Protein AF-A0A0S2DN64-F1 (afdb_monomer)

Organism: Lysobacter enzymogenes (NCBI:txid69)

Radius of gyration: 15.01 Å; Cα contacts (8 Å, |Δi|>4): 240; chains: 1; bounding box: 39×31×37 Å

Foldseek 3Di:
DDKFKDKWFWAADPVRAIDTDDQVCQPRGDDVLVVCQQANPPPLFQFDHLDHQPAFDPRDDPVVVVVQVVLVPQWPSKHKDFLVSVLPDDQQDFTDGDPVDTRPPDPDGGNCRSDDVCNNVSSVSCVVSVTGMMIMTMGD

Secondary structure (DSSP, 8-state):
-PPPEEEEEEEE-TTS-EEEE--TTTT-S--HHHHHHHH-TT-TT-BPPSS----S-TT--HHHHHHHHHTTT-EEEEEEEEHHHHHTS-TTSBPPB-TT-S-TT---SBHHHHS-TTHHHHHHHHHHTT--EEEEEEE-

Mean predicted aligned error: 3.85 Å

pLDDT: mean 92.08, std 7.2, range [51.19, 97.94]

Solvent-accessible surface area (backbone atoms only — not comparable to full-atom values): 7886 Å² total; per-residue (Å²): 137,80,65,44,48,52,60,43,37,25,25,64,49,100,86,68,48,42,38,80,49,90,61,94,64,58,86,34,64,78,47,58,53,54,36,13,39,59,47,43,44,80,39,69,38,31,48,55,33,83,37,74,56,69,37,69,61,96,69,55,26,70,69,60,51,52,55,54,59,72,45,77,71,40,56,38,68,31,18,63,47,45,44,63,63,61,71,68,51,69,38,82,40,68,65,52,50,41,92,91,40,74,19,94,80,51,85,57,63,23,43,51,69,50,35,64,87,54,56,70,54,45,53,52,50,40,46,74,75,53,35,49,27,40,41,35,30,29,46,110

Sequence (140 aa):
MGCDIDLYAERRDNEGLYRPLSTSGLLSHRNYWRFSFLAGIRNSFNVVPISEPRGLPVDVSREIAAECERQEGDAVAQSWLSLEELLAFDYDAPLRFREGGRGDNCAEATYREFLDADFVSELRELQALGAERIVFWFDG

Nearest PDB 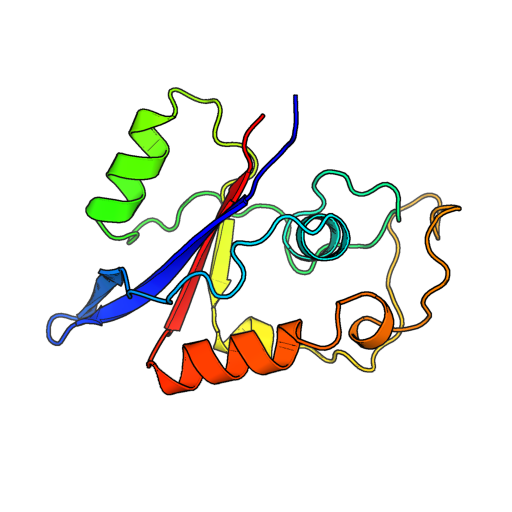structures (foldseek):
  1od2-assembly1_B  TM=6.591E-01  e=8.474E+00  Saccharomyces cerevisiae

Structure (mmCIF, N/CA/C/O backbone):
data_AF-A0A0S2DN64-F1
#
_entry.id   AF-A0A0S2DN64-F1
#
loop_
_atom_site.group_PDB
_atom_site.id
_atom_site.type_symbol
_atom_site.label_atom_id
_atom_site.label_alt_id
_atom_site.label_comp_id
_atom_site.label_asym_id
_atom_site.label_entity_id
_atom_site.label_seq_id
_atom_site.pdbx_PDB_ins_code
_atom_site.Cartn_x
_atom_site.Cartn_y
_atom_site.Cartn_z
_atom_site.occupancy
_atom_site.B_iso_or_equiv
_atom_site.auth_seq_id
_atom_site.auth_comp_id
_atom_site.auth_asym_id
_atom_site.auth_atom_id
_atom_site.pdbx_PDB_model_num
ATOM 1 N N . MET A 1 1 ? 19.972 9.212 4.918 1.00 51.19 1 MET A N 1
ATOM 2 C CA . MET A 1 1 ? 18.632 9.235 5.533 1.00 51.19 1 MET A CA 1
ATOM 3 C C . MET A 1 1 ? 17.804 8.235 4.758 1.00 51.19 1 MET A C 1
ATOM 5 O O . MET A 1 1 ? 17.867 8.251 3.533 1.00 51.19 1 MET A O 1
ATOM 9 N N . GLY A 1 2 ? 17.248 7.242 5.442 1.00 57.47 2 GLY A N 1
ATOM 10 C CA . GLY A 1 2 ? 16.492 6.172 4.804 1.00 57.47 2 GLY A CA 1
ATOM 11 C C . GLY A 1 2 ? 15.013 6.510 4.862 1.00 57.47 2 GLY A C 1
ATOM 12 O O . GLY A 1 2 ? 14.561 6.889 5.927 1.00 57.47 2 GLY A O 1
ATOM 13 N N . CYS A 1 3 ? 14.316 6.399 3.737 1.00 68.38 3 CYS A N 1
ATOM 14 C CA . CYS A 1 3 ? 12.869 6.575 3.662 1.00 68.38 3 CYS A CA 1
ATOM 15 C C . CYS A 1 3 ? 12.217 5.277 4.154 1.00 68.38 3 CYS A C 1
ATOM 17 O O . CYS A 1 3 ? 12.459 4.222 3.554 1.00 68.38 3 CYS A O 1
ATOM 19 N N . ASP A 1 4 ? 11.482 5.348 5.260 1.00 83.94 4 ASP A N 1
ATOM 20 C CA . ASP A 1 4 ? 10.641 4.266 5.772 1.00 83.94 4 ASP A CA 1
ATOM 21 C C 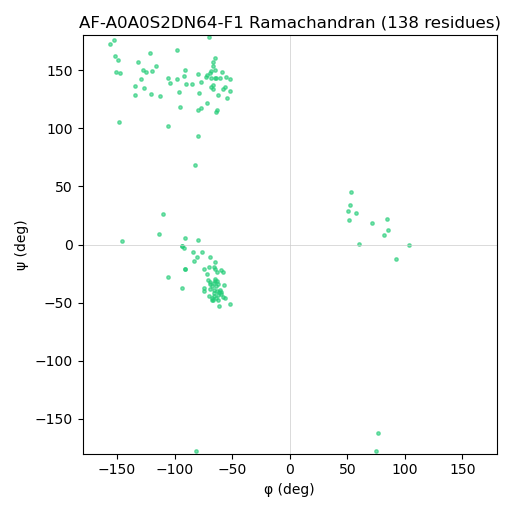. ASP A 1 4 ? 9.180 4.478 5.359 1.00 83.94 4 ASP A C 1
ATOM 23 O O . ASP A 1 4 ? 8.822 5.516 4.798 1.00 83.94 4 ASP A O 1
ATOM 27 N N . ILE A 1 5 ? 8.366 3.437 5.544 1.00 90.12 5 ILE A N 1
ATOM 28 C CA . ILE A 1 5 ? 6.921 3.485 5.334 1.00 90.12 5 ILE A CA 1
ATOM 29 C C . ILE A 1 5 ? 6.237 3.316 6.684 1.00 90.12 5 ILE A C 1
ATOM 31 O O . ILE A 1 5 ? 6.479 2.342 7.398 1.00 90.12 5 ILE A O 1
ATOM 35 N N . ASP A 1 6 ? 5.338 4.235 6.989 1.00 91.56 6 ASP A N 1
ATOM 36 C CA . ASP A 1 6 ? 4.364 4.074 8.051 1.00 91.56 6 ASP A CA 1
ATOM 37 C C . ASP A 1 6 ? 3.080 3.547 7.428 1.00 91.56 6 ASP A C 1
ATOM 39 O O . ASP A 1 6 ? 2.497 4.186 6.553 1.00 91.56 6 ASP A O 1
ATOM 43 N N . LEU A 1 7 ? 2.649 2.358 7.847 1.00 93.44 7 LEU A N 1
ATOM 44 C CA . LEU A 1 7 ? 1.467 1.696 7.310 1.00 93.44 7 LEU A CA 1
ATOM 45 C C . LEU A 1 7 ? 0.616 1.137 8.439 1.00 93.44 7 LEU A C 1
ATOM 47 O O . LEU A 1 7 ? 1.074 0.363 9.278 1.00 93.44 7 LEU A O 1
ATOM 51 N N . TYR A 1 8 ? -0.662 1.483 8.392 1.00 95.06 8 TYR A N 1
ATOM 52 C CA . TYR A 1 8 ? -1.660 1.090 9.368 1.00 95.06 8 TYR A CA 1
ATOM 53 C C . TYR A 1 8 ? -2.833 0.433 8.656 1.00 95.06 8 TYR A C 1
ATOM 55 O O . TYR A 1 8 ? -3.330 0.953 7.660 1.00 95.06 8 TYR A O 1
ATOM 63 N N . ALA A 1 9 ? -3.310 -0.694 9.173 1.00 96.69 9 ALA A N 1
ATOM 64 C CA . ALA A 1 9 ? -4.574 -1.261 8.723 1.00 96.69 9 ALA A CA 1
ATOM 65 C C . ALA A 1 9 ? -5.719 -0.740 9.588 1.00 96.69 9 ALA A C 1
ATOM 67 O O . ALA A 1 9 ? -5.566 -0.576 10.799 1.00 96.69 9 ALA A O 1
ATOM 68 N N . GLU A 1 10 ? -6.884 -0.538 8.985 1.00 97.00 10 GLU A N 1
ATOM 69 C CA . GLU A 1 10 ? -8.092 -0.147 9.704 1.00 97.00 10 GLU A CA 1
ATOM 70 C C . GLU A 1 10 ? -9.258 -1.079 9.386 1.00 97.00 10 GLU A C 1
ATOM 72 O O . GLU A 1 10 ? -9.376 -1.615 8.280 1.00 97.00 10 GLU A O 1
ATOM 77 N N . ARG A 1 11 ? -10.152 -1.222 10.364 1.00 96.62 11 ARG A N 1
ATOM 78 C CA . ARG A 1 11 ? -11.481 -1.822 10.199 1.00 96.62 11 ARG A CA 1
ATOM 79 C C . ARG A 1 11 ? -12.534 -0.935 10.829 1.00 96.62 11 ARG A C 1
ATOM 81 O O . ARG A 1 11 ? -12.220 -0.188 11.756 1.00 96.62 11 ARG A O 1
ATOM 88 N N . ARG A 1 12 ? -13.779 -1.060 10.393 1.00 95.69 12 ARG A N 1
ATOM 89 C CA . ARG A 1 12 ? -14.903 -0.413 11.061 1.00 95.69 12 ARG A CA 1
ATOM 90 C C . ARG A 1 12 ? -15.289 -1.173 12.325 1.00 95.69 12 ARG A C 1
ATOM 92 O O . ARG A 1 12 ? -15.273 -2.404 12.369 1.00 95.69 12 ARG A O 1
ATOM 99 N N . ASP A 1 13 ? -15.601 -0.427 13.376 1.00 93.75 13 ASP A N 1
ATOM 100 C CA . ASP A 1 13 ? -16.241 -0.956 14.575 1.00 93.75 13 ASP A CA 1
ATOM 101 C C . ASP A 1 13 ? -17.762 -1.101 14.378 1.00 93.75 13 ASP A C 1
ATOM 103 O O . ASP A 1 13 ? -18.311 -0.839 13.305 1.00 93.75 13 ASP A O 1
ATOM 107 N N . ASN A 1 14 ? -18.464 -1.537 15.427 1.00 93.00 14 ASN A N 1
ATOM 108 C CA . ASN A 1 14 ? -19.917 -1.731 15.386 1.00 93.00 14 ASN A CA 1
ATOM 109 C C . ASN A 1 14 ? -20.703 -0.419 15.179 1.00 93.00 14 ASN A C 1
ATOM 111 O O . ASN A 1 14 ? -21.892 -0.472 14.875 1.00 93.00 14 ASN A O 1
ATOM 115 N N . GLU A 1 15 ? -20.062 0.739 15.357 1.00 93.25 15 GLU A N 1
ATOM 116 C CA . GLU A 1 15 ? -20.637 2.067 15.117 1.00 93.25 15 GLU A CA 1
ATOM 117 C C . GLU A 1 15 ? -20.316 2.579 13.700 1.00 93.25 15 GLU A C 1
ATOM 119 O O . GLU A 1 15 ? -20.763 3.656 13.308 1.00 93.25 15 GLU A O 1
ATOM 124 N N . GLY A 1 16 ? -19.574 1.796 12.909 1.00 93.31 16 GLY A N 1
ATOM 125 C CA . GLY A 1 16 ? -19.165 2.138 11.550 1.00 93.31 16 GLY A CA 1
ATOM 126 C C . GLY A 1 16 ? -17.938 3.049 11.482 1.00 93.31 16 GLY A C 1
ATOM 127 O O . GLY A 1 16 ? -17.608 3.516 10.392 1.00 93.31 16 GLY A O 1
ATOM 128 N N . LEU A 1 17 ? -17.262 3.305 12.606 1.00 94.62 17 LEU A N 1
ATOM 129 C CA . LEU A 1 17 ? -16.077 4.158 12.665 1.00 94.62 17 LEU A CA 1
ATOM 130 C C . LEU A 1 17 ? -14.810 3.336 12.448 1.00 94.62 17 LEU A C 1
ATOM 132 O O . LEU A 1 17 ? -14.670 2.246 13.002 1.00 94.62 17 LEU A O 1
ATOM 136 N N . TYR A 1 18 ? -13.864 3.867 11.674 1.00 97.00 18 TYR A N 1
ATOM 137 C CA . TYR A 1 18 ? -12.576 3.208 11.489 1.00 97.00 18 TYR A CA 1
ATOM 138 C C . TYR A 1 18 ? -11.752 3.223 12.775 1.00 97.00 18 TYR A C 1
ATOM 140 O O . TYR A 1 18 ? -11.644 4.237 13.468 1.00 97.00 18 TYR A O 1
ATOM 148 N N . ARG A 1 19 ? -11.162 2.066 13.074 1.00 96.50 19 ARG A N 1
ATOM 149 C CA . ARG A 1 19 ? -10.244 1.829 14.184 1.00 96.50 19 ARG A CA 1
ATOM 150 C C . ARG A 1 19 ? -8.978 1.154 13.671 1.00 96.50 19 ARG A C 1
ATOM 152 O O . ARG A 1 19 ? -9.084 0.271 12.810 1.00 96.50 19 ARG A O 1
ATOM 159 N N . PRO A 1 20 ? -7.806 1.509 14.219 1.00 95.19 20 PRO A N 1
ATOM 160 C CA . PRO A 1 20 ? -6.562 0.854 13.857 1.00 95.19 20 PRO A CA 1
ATOM 161 C C . PRO A 1 20 ? -6.594 -0.622 14.264 1.00 95.19 20 PRO A C 1
ATOM 163 O O . PRO A 1 20 ? -7.123 -1.003 15.314 1.00 95.19 20 PRO A O 1
ATOM 166 N N . LEU A 1 21 ? -5.995 -1.455 13.425 1.00 93.88 21 LEU A N 1
ATOM 167 C CA . LEU A 1 21 ? -5.737 -2.861 13.682 1.00 93.88 21 LEU A CA 1
ATOM 168 C C . LEU A 1 21 ? -4.265 -3.069 14.009 1.00 93.88 21 LEU A C 1
ATOM 170 O O . LEU A 1 21 ? -3.384 -2.521 13.354 1.00 93.88 21 LEU A O 1
ATOM 174 N N . SER A 1 22 ? -3.994 -3.917 15.000 1.00 88.44 22 SER A N 1
ATOM 175 C CA . SER A 1 22 ? -2.636 -4.400 15.235 1.00 88.44 22 SER A CA 1
ATOM 176 C C . SER A 1 22 ? -2.311 -5.481 14.207 1.00 88.44 22 SER A C 1
ATOM 178 O O . SER A 1 22 ? -2.981 -6.511 14.162 1.00 88.44 22 SER A O 1
ATOM 180 N N . THR A 1 23 ? -1.306 -5.230 13.372 1.00 82.44 23 THR A N 1
ATOM 181 C CA . THR A 1 23 ? -0.949 -6.082 12.227 1.00 82.44 23 THR A CA 1
ATOM 182 C C . THR A 1 23 ? 0.413 -6.752 12.374 1.00 82.44 23 THR A C 1
ATOM 184 O O . THR A 1 23 ? 0.907 -7.324 11.414 1.00 82.44 23 THR A O 1
ATOM 187 N N . SER A 1 24 ? 1.056 -6.673 13.544 1.00 78.88 24 SER A N 1
ATOM 188 C CA . SER A 1 24 ? 2.374 -7.285 13.793 1.00 78.88 24 SER A CA 1
ATOM 189 C C . SER A 1 24 ? 3.459 -6.956 12.744 1.00 78.88 24 SER A C 1
ATOM 191 O O . SER A 1 24 ? 4.368 -7.754 12.541 1.00 78.88 24 SER A O 1
ATOM 193 N N . GLY A 1 25 ? 3.393 -5.787 12.095 1.00 77.94 25 GLY A N 1
ATOM 194 C CA . GLY A 1 25 ? 4.388 -5.348 11.105 1.00 77.94 25 GLY A CA 1
ATOM 195 C C . GLY A 1 25 ? 4.155 -5.840 9.670 1.00 77.94 25 GLY A C 1
ATOM 196 O O . GLY A 1 25 ? 5.042 -5.702 8.827 1.00 77.94 25 GLY A O 1
ATOM 197 N N . LEU A 1 26 ? 2.978 -6.400 9.366 1.00 85.50 26 LEU A N 1
ATOM 198 C CA . LEU A 1 26 ? 2.587 -6.688 7.982 1.00 85.50 26 LEU A CA 1
ATOM 199 C C . LEU A 1 26 ? 2.654 -5.411 7.139 1.00 85.50 26 LEU A C 1
ATOM 201 O O . LEU A 1 26 ? 2.193 -4.349 7.559 1.00 85.50 26 LEU A O 1
ATOM 205 N N . LEU A 1 27 ? 3.221 -5.532 5.944 1.00 82.50 27 LEU A N 1
ATOM 206 C CA . LEU A 1 27 ? 3.451 -4.475 4.965 1.00 82.50 27 LEU A CA 1
ATOM 207 C C . LEU A 1 27 ? 4.348 -3.306 5.408 1.00 82.50 27 LEU A C 1
ATOM 209 O O . LEU A 1 27 ? 4.600 -2.421 4.593 1.00 82.50 27 LEU A O 1
ATOM 213 N N . SER A 1 28 ? 4.874 -3.300 6.637 1.00 79.38 28 SER A N 1
ATOM 214 C CA . SER A 1 28 ? 5.574 -2.135 7.199 1.00 79.38 28 SER A CA 1
ATOM 215 C C . SER A 1 28 ? 7.093 -2.155 7.005 1.00 79.38 28 SER A C 1
ATOM 217 O O . SER A 1 28 ? 7.788 -1.248 7.457 1.00 79.38 28 SER A O 1
ATOM 219 N N . HIS A 1 29 ? 7.653 -3.197 6.388 1.00 82.62 29 HIS A N 1
ATOM 220 C CA . HIS A 1 29 ? 9.091 -3.250 6.148 1.00 82.62 29 HIS A CA 1
ATOM 221 C C . HIS A 1 29 ? 9.478 -2.409 4.928 1.00 82.62 29 HIS A C 1
ATOM 223 O O . HIS A 1 29 ? 8.752 -2.315 3.935 1.00 82.62 29 HIS A O 1
ATOM 229 N N . ARG A 1 30 ? 10.673 -1.819 4.984 1.00 86.75 30 ARG A N 1
ATOM 230 C CA . ARG A 1 30 ? 11.192 -0.999 3.892 1.00 86.75 30 ARG A CA 1
ATOM 231 C C . ARG A 1 30 ? 11.384 -1.829 2.624 1.00 86.75 30 ARG A C 1
ATOM 233 O O . ARG A 1 30 ? 12.253 -2.698 2.574 1.00 86.75 30 ARG A O 1
ATOM 240 N N . ASN A 1 31 ? 10.631 -1.492 1.581 1.00 89.88 31 ASN A N 1
ATOM 241 C CA . ASN A 1 31 ? 10.745 -2.112 0.268 1.00 89.88 31 ASN A CA 1
ATOM 242 C C . ASN A 1 31 ? 10.395 -1.104 -0.841 1.00 89.88 31 ASN A C 1
ATOM 244 O O . ASN A 1 31 ? 9.229 -0.800 -1.087 1.00 89.88 31 ASN A O 1
ATOM 248 N N . TYR A 1 32 ? 11.410 -0.609 -1.554 1.00 90.62 32 TYR A N 1
ATOM 249 C CA . TYR A 1 32 ? 11.223 0.415 -2.586 1.00 90.62 32 TYR A CA 1
ATOM 250 C C . TYR A 1 32 ? 10.384 -0.052 -3.784 1.00 90.62 32 TYR A C 1
ATOM 252 O O . TYR A 1 32 ? 9.813 0.790 -4.479 1.00 90.62 32 TYR A O 1
ATOM 260 N N . TRP A 1 33 ? 10.259 -1.362 -4.017 1.00 93.00 33 TRP A N 1
ATOM 261 C CA . TRP A 1 33 ? 9.349 -1.900 -5.031 1.00 93.00 33 TRP A CA 1
ATOM 262 C C . TRP A 1 33 ? 7.899 -1.648 -4.619 1.00 93.00 33 TRP A C 1
ATOM 264 O O . TRP A 1 33 ? 7.130 -1.050 -5.376 1.00 93.00 33 TRP A O 1
ATOM 274 N N . ARG A 1 34 ? 7.558 -1.969 -3.362 1.00 93.69 34 ARG A N 1
ATOM 275 C CA . ARG A 1 34 ? 6.242 -1.660 -2.779 1.00 93.69 34 ARG A CA 1
ATOM 276 C C . ARG A 1 34 ? 5.973 -0.155 -2.783 1.00 93.69 34 ARG A C 1
ATOM 278 O O . ARG A 1 34 ? 4.876 0.256 -3.132 1.00 93.69 34 ARG A O 1
ATOM 285 N N . PHE A 1 35 ? 6.965 0.681 -2.478 1.00 93.50 35 PHE A N 1
ATOM 286 C CA . PHE A 1 35 ? 6.784 2.142 -2.423 1.00 93.50 35 PHE A CA 1
ATOM 287 C C . PHE A 1 35 ? 6.459 2.715 -3.810 1.00 93.50 35 PHE A C 1
ATOM 289 O O . PHE A 1 35 ? 5.553 3.539 -3.972 1.00 93.50 35 PHE A O 1
ATOM 296 N N . SER A 1 36 ? 7.169 2.212 -4.824 1.00 94.50 36 SER A N 1
ATOM 297 C CA . SER A 1 36 ? 6.961 2.566 -6.227 1.00 94.50 36 SER A CA 1
ATOM 298 C C . SER A 1 36 ? 5.569 2.164 -6.700 1.00 94.50 36 SER A C 1
ATOM 300 O O . SER A 1 36 ? 4.893 2.951 -7.358 1.00 94.50 36 SER A O 1
ATOM 302 N N . PHE A 1 37 ? 5.123 0.964 -6.328 1.00 96.44 37 PHE A N 1
ATOM 303 C CA . PHE A 1 37 ? 3.797 0.462 -6.666 1.00 96.44 37 PHE A CA 1
ATOM 304 C C . PHE A 1 37 ? 2.671 1.197 -5.926 1.00 96.44 37 PHE A C 1
ATOM 306 O O . PHE A 1 37 ? 1.672 1.546 -6.545 1.00 96.44 37 PHE A O 1
ATOM 313 N N . LEU A 1 38 ? 2.815 1.456 -4.626 1.00 95.69 38 LEU A N 1
ATOM 314 C CA . LEU A 1 38 ? 1.743 2.009 -3.792 1.00 95.69 38 LEU A CA 1
ATOM 315 C C . LEU A 1 38 ? 1.485 3.499 -4.045 1.00 95.69 38 LEU A C 1
ATOM 317 O O . LEU A 1 38 ? 0.330 3.917 -4.052 1.00 95.69 38 LEU A O 1
ATOM 321 N N . ALA A 1 39 ? 2.542 4.295 -4.236 1.00 94.44 39 ALA A N 1
ATOM 322 C CA . ALA A 1 39 ? 2.434 5.756 -4.335 1.00 94.44 39 ALA A CA 1
ATOM 323 C C . ALA A 1 39 ? 3.435 6.403 -5.307 1.00 94.44 39 ALA A C 1
ATOM 325 O O . ALA A 1 39 ? 3.498 7.626 -5.413 1.00 94.44 39 ALA A O 1
ATOM 326 N N . GLY A 1 40 ? 4.254 5.614 -6.010 1.00 93.94 40 GLY A N 1
ATOM 327 C CA . GLY A 1 40 ? 5.251 6.147 -6.940 1.00 93.94 40 GLY A CA 1
ATOM 328 C C . GLY A 1 40 ? 6.436 6.828 -6.249 1.00 93.94 40 GLY A C 1
ATOM 329 O O . GLY A 1 40 ? 7.158 7.590 -6.895 1.00 93.94 40 GLY A O 1
ATOM 330 N N . ILE A 1 41 ? 6.654 6.553 -4.961 1.00 91.69 41 ILE A N 1
ATOM 331 C CA . ILE A 1 41 ? 7.755 7.105 -4.167 1.00 91.69 41 ILE A CA 1
ATOM 332 C C . ILE A 1 41 ? 9.018 6.270 -4.354 1.00 91.69 41 ILE A C 1
ATOM 334 O O . ILE A 1 41 ? 8.966 5.044 -4.407 1.00 91.69 41 ILE A O 1
ATOM 338 N N . ARG A 1 42 ? 10.167 6.955 -4.480 1.00 88.88 42 ARG A N 1
ATOM 339 C CA . ARG A 1 42 ? 11.481 6.338 -4.769 1.00 88.88 42 ARG A CA 1
ATOM 340 C C . ARG A 1 42 ? 11.444 5.417 -6.002 1.00 88.88 42 ARG A C 1
ATOM 342 O O . ARG A 1 42 ? 12.169 4.430 -6.083 1.00 88.88 42 ARG A O 1
ATOM 349 N N . ASN A 1 43 ? 10.630 5.792 -6.985 1.00 92.56 43 ASN A N 1
ATOM 350 C CA . ASN A 1 43 ? 10.317 4.996 -8.164 1.00 92.56 43 ASN A CA 1
ATOM 351 C C . ASN A 1 43 ? 11.372 5.105 -9.273 1.00 92.56 43 ASN A C 1
ATOM 353 O O . ASN A 1 43 ? 11.122 5.654 -10.344 1.00 92.56 43 ASN A O 1
ATOM 357 N N . SER A 1 44 ? 12.562 4.554 -9.023 1.00 91.56 44 SER A N 1
ATOM 358 C CA . SER A 1 44 ? 13.621 4.420 -10.038 1.00 91.56 44 SER A CA 1
ATOM 359 C C . SER A 1 44 ? 13.288 3.396 -11.136 1.00 91.56 44 SER A C 1
ATOM 361 O O . SER A 1 44 ? 13.972 3.345 -12.157 1.00 91.56 44 SER A O 1
ATOM 363 N N . PHE A 1 45 ? 12.229 2.605 -10.947 1.00 93.88 45 PHE A N 1
ATOM 364 C CA . PHE A 1 45 ? 11.707 1.621 -11.903 1.00 93.88 45 PHE A CA 1
ATOM 365 C C . PHE A 1 45 ? 10.782 2.248 -12.958 1.00 93.88 45 PHE A C 1
ATOM 367 O O . PHE A 1 45 ? 10.487 1.622 -13.975 1.00 93.88 45 PHE A O 1
ATOM 374 N N . ASN A 1 46 ? 10.337 3.487 -12.719 1.00 95.19 46 ASN A N 1
ATOM 375 C CA . ASN A 1 46 ? 9.376 4.235 -13.529 1.00 95.19 46 ASN A CA 1
ATOM 376 C C . ASN A 1 46 ? 8.011 3.535 -13.712 1.00 95.19 46 ASN A C 1
ATOM 378 O O . ASN A 1 46 ? 7.320 3.746 -14.709 1.00 95.19 46 ASN A O 1
ATOM 382 N N . VAL A 1 47 ? 7.614 2.692 -12.753 1.00 96.38 47 VAL A N 1
ATOM 383 C CA . VAL A 1 47 ? 6.342 1.947 -12.776 1.00 96.38 47 VAL A CA 1
ATOM 384 C C . VAL A 1 47 ? 5.169 2.896 -12.505 1.00 96.38 47 VAL A C 1
ATOM 386 O O . VAL A 1 47 ? 5.285 3.837 -11.724 1.00 96.38 47 VAL A O 1
ATOM 389 N N . VAL A 1 48 ? 4.022 2.683 -13.145 1.00 97.00 48 VAL A N 1
ATOM 390 C CA . VAL A 1 48 ? 2.788 3.411 -12.810 1.00 97.00 48 VAL A CA 1
ATOM 391 C C . VAL A 1 48 ? 2.273 2.892 -11.463 1.00 97.00 48 VAL A C 1
ATOM 393 O O . VAL A 1 48 ? 2.020 1.686 -11.367 1.00 97.00 48 VAL A O 1
ATOM 396 N N . PRO A 1 49 ? 2.111 3.751 -10.437 1.00 96.88 49 PRO A N 1
ATOM 397 C CA . PRO A 1 49 ? 1.570 3.306 -9.160 1.00 96.88 49 PRO A CA 1
ATOM 398 C C . PRO A 1 49 ? 0.107 2.880 -9.307 1.00 96.88 49 PRO A C 1
ATOM 400 O O . PRO A 1 49 ? -0.594 3.336 -10.211 1.00 96.88 49 PRO A O 1
ATOM 403 N N . ILE A 1 50 ? -0.372 2.034 -8.395 1.00 96.81 50 ILE A N 1
ATOM 404 C CA . ILE A 1 50 ? -1.779 1.615 -8.345 1.00 96.81 50 ILE A CA 1
ATOM 405 C C . ILE A 1 50 ? -2.721 2.821 -8.209 1.00 96.81 50 ILE A C 1
ATOM 407 O O . ILE A 1 50 ? -3.804 2.840 -8.789 1.00 96.81 50 ILE A O 1
ATOM 411 N N . SER A 1 51 ? -2.283 3.851 -7.481 1.00 95.69 51 SER A N 1
ATOM 412 C CA . SER A 1 51 ? -2.953 5.139 -7.354 1.00 95.69 51 SER A CA 1
ATOM 413 C C . SER A 1 51 ? -1.921 6.233 -7.108 1.00 95.69 51 SER A C 1
ATOM 415 O O . SER A 1 51 ? -0.917 6.011 -6.437 1.00 95.69 51 SER A O 1
ATOM 417 N N . GLU A 1 52 ? -2.201 7.445 -7.581 1.00 95.38 52 GLU A N 1
ATOM 418 C CA . GLU A 1 52 ? -1.525 8.630 -7.048 1.00 95.38 52 GLU A CA 1
ATOM 419 C C . GLU A 1 52 ? -1.944 8.850 -5.575 1.00 95.38 52 GLU A C 1
ATOM 421 O O . GLU A 1 52 ? -3.039 8.402 -5.191 1.00 95.38 52 GLU A O 1
ATOM 426 N N . PRO A 1 53 ? -1.105 9.498 -4.739 1.00 95.44 53 PRO A N 1
ATOM 427 C CA . PRO A 1 53 ? -1.412 9.740 -3.330 1.00 95.44 53 PRO A CA 1
ATOM 428 C C . PRO A 1 53 ? -2.747 10.466 -3.141 1.00 95.44 53 PRO A C 1
ATOM 430 O O . PRO A 1 53 ? -2.983 11.525 -3.725 1.00 95.44 53 PRO A O 1
ATOM 433 N N . ARG A 1 54 ? -3.629 9.885 -2.323 1.00 96.50 54 ARG A N 1
ATOM 434 C CA . ARG A 1 54 ? -5.006 10.373 -2.118 1.00 96.50 54 ARG A CA 1
ATOM 435 C C . ARG A 1 54 ? -5.142 11.346 -0.941 1.00 96.50 54 ARG A C 1
ATOM 437 O O . ARG A 1 54 ? -6.236 11.853 -0.703 1.00 96.50 54 ARG A O 1
ATOM 444 N N . GLY A 1 55 ? -4.060 11.591 -0.205 1.00 95.50 55 GLY A N 1
ATOM 445 C CA . GLY A 1 55 ? -4.110 12.191 1.125 1.00 95.50 55 GLY A CA 1
ATOM 446 C C . GLY A 1 55 ? -4.597 11.193 2.179 1.00 95.50 55 GLY A C 1
ATOM 447 O O . GLY A 1 55 ? -4.878 10.029 1.879 1.00 95.50 55 GLY A O 1
ATOM 448 N N . LEU A 1 56 ? -4.722 11.652 3.425 1.00 95.69 56 LEU A N 1
ATOM 449 C CA . LEU A 1 56 ? -5.402 10.871 4.458 1.00 95.69 56 LEU A CA 1
ATOM 450 C C . LEU A 1 56 ? -6.906 10.772 4.153 1.00 95.69 56 LEU A C 1
ATOM 452 O O . LEU A 1 56 ? -7.502 11.744 3.677 1.00 95.69 56 LEU A O 1
ATOM 456 N N . PRO A 1 57 ? -7.547 9.627 4.443 1.00 96.62 57 PRO A N 1
ATOM 457 C CA . PRO A 1 57 ? -8.990 9.523 4.316 1.00 96.62 57 PRO A CA 1
ATOM 458 C C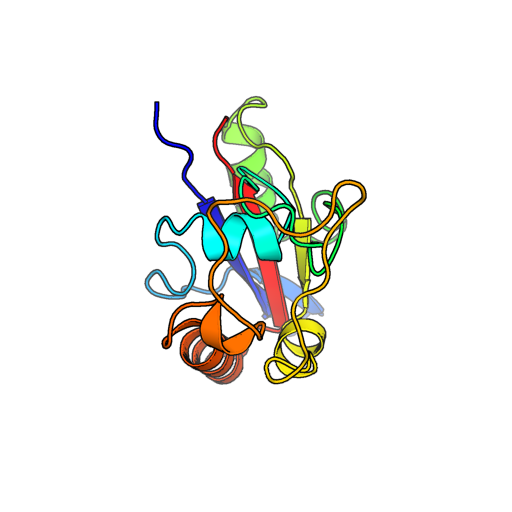 . PRO A 1 57 ? -9.682 10.458 5.317 1.00 96.62 57 PRO A C 1
ATOM 460 O O . PRO A 1 57 ? -9.233 10.623 6.448 1.00 96.62 57 PRO A O 1
ATOM 463 N N . VAL A 1 58 ? -10.803 11.065 4.915 1.00 95.06 58 VAL A N 1
ATOM 464 C CA . VAL A 1 58 ? -11.539 12.041 5.751 1.00 95.06 58 VAL A CA 1
ATOM 465 C C . VAL A 1 58 ? -12.089 11.431 7.043 1.00 95.06 58 VAL A C 1
ATOM 467 O O . VAL A 1 58 ? -12.354 12.137 8.011 1.00 95.06 58 VAL A O 1
ATOM 470 N N . ASP A 1 59 ? -12.281 10.117 7.033 1.00 96.44 59 ASP A N 1
ATOM 471 C CA . ASP A 1 59 ? -12.782 9.279 8.114 1.00 96.44 59 ASP A CA 1
ATOM 472 C C . ASP A 1 59 ? -11.676 8.372 8.676 1.00 96.44 59 ASP A C 1
ATOM 474 O O . ASP A 1 59 ? -11.959 7.282 9.175 1.00 96.44 59 ASP A O 1
ATOM 478 N N . VAL A 1 60 ? -10.407 8.780 8.553 1.00 97.12 60 VAL A N 1
ATOM 479 C CA . VAL A 1 60 ? -9.281 8.134 9.241 1.00 97.12 60 VAL A CA 1
ATOM 480 C C . VAL A 1 60 ? -9.538 8.089 10.750 1.00 97.12 60 VAL A C 1
ATOM 482 O O . VAL A 1 60 ? -10.122 9.012 11.329 1.00 97.12 60 VAL A O 1
ATOM 485 N N . SER A 1 61 ? -9.111 7.012 11.408 1.00 96.81 61 SER 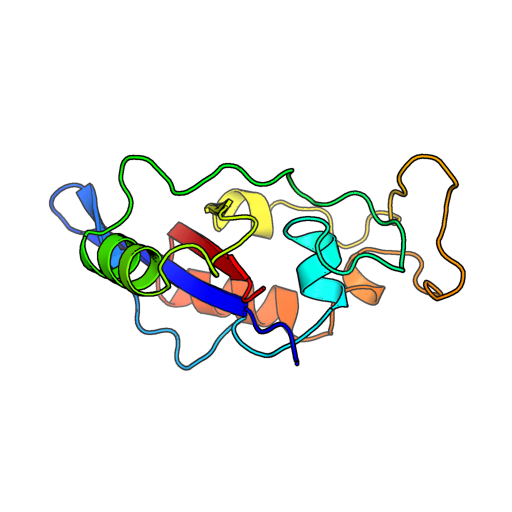A N 1
ATOM 486 C CA . SER A 1 61 ? -9.156 6.926 12.865 1.00 96.81 61 SER A CA 1
ATOM 487 C C . SER A 1 61 ? -8.345 8.050 13.508 1.00 96.81 61 SER A C 1
ATOM 489 O O . SER A 1 61 ? -7.332 8.521 12.982 1.00 96.81 61 SER A O 1
ATOM 491 N N . ARG A 1 62 ? -8.793 8.488 14.687 1.00 95.12 62 ARG A N 1
ATOM 492 C CA . ARG A 1 62 ? -8.158 9.599 15.413 1.00 95.12 62 ARG A CA 1
ATOM 493 C C . ARG A 1 62 ? -6.722 9.272 15.797 1.00 95.12 62 ARG A C 1
ATOM 495 O O . ARG A 1 62 ? -5.878 10.157 15.836 1.00 95.12 62 ARG A O 1
ATOM 502 N N . GLU A 1 63 ? -6.472 8.006 16.097 1.00 95.19 63 GLU A N 1
ATOM 503 C CA . GLU A 1 63 ? -5.176 7.463 16.456 1.00 95.19 63 GLU A CA 1
ATOM 504 C C . GLU A 1 63 ? -4.180 7.652 15.304 1.00 95.19 63 GLU A C 1
ATOM 506 O O . GLU A 1 63 ? -3.143 8.278 15.503 1.00 95.19 63 GLU A O 1
ATOM 511 N N . ILE A 1 64 ? -4.529 7.208 14.092 1.00 95.00 64 ILE A N 1
ATOM 512 C CA . ILE A 1 64 ? -3.661 7.320 12.909 1.00 95.00 64 ILE A CA 1
ATOM 513 C C . ILE A 1 64 ? -3.509 8.778 12.460 1.00 95.00 64 ILE A C 1
ATOM 515 O O . ILE A 1 64 ? -2.407 9.190 12.103 1.00 95.00 64 ILE A O 1
ATOM 519 N N . ALA A 1 65 ? -4.576 9.585 12.529 1.00 95.00 65 ALA A N 1
ATOM 520 C CA . ALA A 1 65 ? -4.479 11.022 12.266 1.00 95.00 65 ALA A CA 1
ATOM 521 C C . ALA A 1 65 ? -3.448 11.694 13.185 1.00 95.00 65 ALA A C 1
ATOM 523 O O . ALA A 1 65 ? -2.584 12.429 12.712 1.00 95.00 65 ALA A O 1
ATOM 524 N N . ALA A 1 66 ? -3.496 11.385 14.485 1.00 94.12 66 ALA A N 1
ATOM 525 C CA . ALA A 1 66 ? -2.564 11.931 15.460 1.00 94.12 66 ALA A CA 1
ATOM 526 C C . ALA A 1 66 ? -1.117 11.457 15.237 1.00 94.12 66 ALA A C 1
ATOM 528 O O . ALA A 1 66 ? -0.199 12.221 15.522 1.00 94.12 66 ALA A O 1
ATOM 529 N N . GLU A 1 67 ? -0.887 10.228 14.756 1.00 92.38 67 GLU A N 1
ATOM 530 C CA . GLU A 1 67 ? 0.462 9.783 14.359 1.00 92.38 67 GLU A CA 1
ATOM 531 C C . GLU A 1 67 ? 0.990 10.598 13.173 1.00 92.38 67 GLU A C 1
ATOM 533 O O . GLU A 1 67 ? 2.109 11.102 13.229 1.00 92.38 67 GLU A O 1
ATOM 538 N N . CYS A 1 68 ? 0.172 10.802 12.136 1.00 91.56 68 CYS A N 1
ATOM 539 C CA . CYS A 1 68 ? 0.575 11.596 10.975 1.00 91.56 68 CYS A CA 1
ATOM 540 C C . CYS A 1 68 ? 0.858 13.064 11.347 1.00 91.56 68 CYS A C 1
ATOM 542 O O . CYS A 1 68 ? 1.815 13.652 10.848 1.00 91.56 68 CYS A O 1
ATOM 544 N N . GLU A 1 69 ? 0.052 13.667 12.228 1.00 91.25 69 GLU A N 1
ATOM 545 C CA . GLU A 1 69 ? 0.260 15.044 12.704 1.00 91.25 69 GLU A CA 1
ATOM 546 C C . GLU A 1 69 ? 1.569 15.201 13.493 1.00 91.25 69 GLU A C 1
ATOM 548 O O . GLU A 1 69 ? 2.245 16.224 13.371 1.00 91.25 69 GLU A O 1
ATOM 553 N N . ARG A 1 70 ? 1.963 14.184 14.274 1.00 89.19 70 ARG A N 1
ATOM 554 C CA . ARG A 1 70 ? 3.209 14.200 15.063 1.00 89.19 70 ARG A CA 1
ATOM 555 C C . ARG A 1 70 ? 4.476 14.214 14.221 1.00 89.19 70 ARG A C 1
ATOM 557 O O . ARG A 1 70 ? 5.521 14.580 14.746 1.00 89.19 70 ARG A O 1
ATOM 564 N N . GLN A 1 71 ? 4.398 13.826 12.953 1.00 84.62 71 GLN A N 1
ATOM 565 C CA . GLN A 1 71 ? 5.544 13.878 12.049 1.00 84.62 71 GLN A CA 1
ATOM 566 C C . GLN A 1 71 ? 5.804 15.286 11.491 1.00 84.62 71 GLN A C 1
ATOM 568 O O . GLN A 1 71 ? 6.680 15.444 10.654 1.00 84.62 71 GLN A O 1
ATOM 573 N N . GLU A 1 72 ? 5.052 16.311 11.919 1.00 79.50 72 GLU A N 1
ATOM 574 C CA . GLU A 1 72 ? 5.300 17.741 11.643 1.00 79.50 72 GLU A CA 1
ATOM 575 C C . GLU A 1 72 ? 5.520 18.116 10.155 1.00 79.50 72 GLU A C 1
ATOM 577 O O . GLU A 1 72 ? 6.035 19.189 9.845 1.00 79.50 72 GLU A O 1
ATOM 582 N N . GLY A 1 73 ? 5.065 17.279 9.216 1.00 73.38 73 GLY A N 1
ATOM 583 C CA . GLY A 1 73 ? 5.226 17.486 7.771 1.00 73.38 73 GLY A CA 1
ATOM 584 C C . GLY A 1 73 ? 6.307 16.634 7.095 1.00 73.38 73 GLY A C 1
ATOM 585 O O . GLY A 1 73 ? 6.441 16.728 5.876 1.00 73.38 73 GLY A O 1
ATOM 586 N N . ASP A 1 74 ? 7.016 15.780 7.839 1.00 81.94 74 ASP A N 1
ATOM 587 C CA . ASP A 1 74 ? 7.937 14.776 7.284 1.00 81.94 74 ASP A CA 1
ATOM 588 C C . ASP A 1 74 ? 7.192 13.590 6.650 1.00 81.94 74 ASP A C 1
ATOM 590 O O . ASP A 1 74 ? 7.732 12.919 5.769 1.00 81.94 74 ASP A O 1
ATOM 594 N N . ALA A 1 75 ? 5.928 13.382 7.036 1.00 85.00 75 ALA A N 1
ATOM 595 C CA . ALA A 1 75 ? 5.017 12.478 6.353 1.00 85.00 75 ALA A CA 1
ATOM 596 C C . ALA A 1 75 ? 4.767 12.990 4.927 1.00 85.00 75 ALA A C 1
ATOM 598 O O . ALA A 1 75 ? 4.137 14.035 4.721 1.00 85.00 75 ALA A O 1
ATOM 599 N N . VAL A 1 76 ? 5.213 12.241 3.923 1.00 90.06 76 VAL A N 1
ATOM 600 C CA . VAL A 1 76 ? 4.976 12.555 2.510 1.00 90.06 76 VAL A CA 1
ATOM 601 C C . VAL A 1 76 ? 4.126 11.489 1.832 1.00 90.06 76 VAL A C 1
ATOM 603 O O . VAL A 1 76 ? 4.122 10.319 2.213 1.00 90.06 76 VAL A O 1
ATOM 606 N N . ALA A 1 77 ? 3.412 11.910 0.784 1.00 93.00 77 ALA A N 1
ATOM 607 C CA . ALA A 1 77 ? 2.580 11.041 -0.047 1.00 93.00 77 ALA A CA 1
ATOM 608 C C . ALA A 1 77 ? 1.574 10.200 0.758 1.00 93.00 77 ALA A C 1
ATOM 610 O O . ALA A 1 77 ? 1.393 9.012 0.481 1.00 93.00 77 ALA A O 1
ATOM 611 N N . GLN A 1 78 ? 0.896 10.838 1.721 1.00 95.31 78 GLN A N 1
ATOM 612 C CA . GLN A 1 78 ? -0.208 10.224 2.451 1.00 95.31 78 GLN A CA 1
ATOM 613 C C . GLN A 1 78 ? -1.218 9.657 1.463 1.00 95.31 78 GLN A C 1
ATOM 615 O O . GLN A 1 78 ? -1.627 10.318 0.501 1.00 95.31 78 GLN A O 1
ATOM 620 N N . SER A 1 79 ? -1.626 8.424 1.704 1.00 97.38 79 SER A N 1
ATOM 621 C CA . SER A 1 79 ? -2.607 7.757 0.875 1.00 97.38 79 SER A CA 1
ATOM 622 C C . SER A 1 79 ? -3.301 6.657 1.659 1.00 97.38 79 SER A C 1
ATOM 624 O O . SER A 1 79 ? -2.941 6.310 2.786 1.00 97.38 79 SER A O 1
ATOM 626 N N . TRP A 1 80 ? -4.321 6.093 1.038 1.00 97.81 80 TRP A N 1
ATOM 627 C CA . TRP A 1 80 ? -5.027 4.939 1.552 1.00 97.81 80 TRP A CA 1
ATOM 628 C C . TRP A 1 80 ? -5.509 4.088 0.387 1.00 97.81 80 TRP A C 1
ATOM 630 O O . TRP A 1 80 ? -5.842 4.608 -0.684 1.00 97.81 80 TRP A O 1
ATO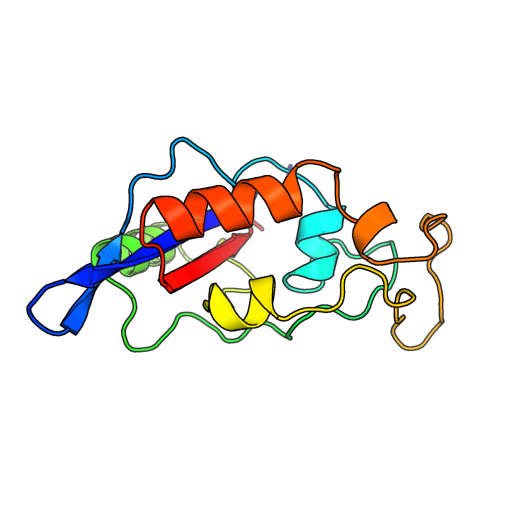M 640 N N . LEU A 1 81 ? -5.549 2.778 0.614 1.00 97.94 81 LEU A N 1
ATOM 641 C CA . LEU A 1 81 ? -6.091 1.818 -0.335 1.00 97.94 81 LEU A CA 1
ATOM 642 C C . LEU A 1 81 ? -6.997 0.824 0.388 1.00 97.94 81 LEU A C 1
ATOM 644 O O . LEU A 1 81 ? -6.650 0.344 1.468 1.00 97.94 81 LEU A O 1
ATOM 648 N N . SER A 1 82 ? -8.153 0.502 -0.185 1.00 97.75 82 SER A N 1
ATOM 649 C CA . SER A 1 82 ? -8.999 -0.566 0.342 1.00 97.75 82 SER A CA 1
ATOM 650 C C . SER A 1 82 ? -8.335 -1.934 0.154 1.00 97.75 82 SER A C 1
ATOM 652 O O . SER A 1 82 ? -7.590 -2.183 -0.794 1.00 97.75 82 SER A O 1
ATOM 654 N N . LEU A 1 83 ? -8.610 -2.867 1.063 1.00 97.19 83 LEU A N 1
ATOM 655 C CA . LEU A 1 83 ? -8.168 -4.251 0.883 1.00 97.19 83 LEU A CA 1
ATOM 656 C C . LEU A 1 83 ? -8.851 -4.886 -0.332 1.00 97.19 83 LEU A C 1
ATOM 658 O O . LEU A 1 83 ? -8.242 -5.701 -1.015 1.00 97.19 83 LEU A O 1
ATOM 662 N N . GLU A 1 84 ? -10.084 -4.479 -0.640 1.00 97.12 84 GLU A N 1
ATOM 663 C CA . GLU A 1 84 ? -10.800 -4.924 -1.836 1.00 97.12 84 GLU A CA 1
ATOM 664 C C . GLU A 1 84 ? -10.083 -4.505 -3.127 1.00 97.12 84 GLU A C 1
ATOM 666 O O . GLU A 1 84 ? -9.869 -5.354 -3.989 1.00 97.12 84 GLU A O 1
ATOM 671 N N . GLU A 1 85 ? -9.660 -3.241 -3.262 1.00 97.38 85 GLU A N 1
ATOM 672 C CA . GLU A 1 85 ? -8.983 -2.785 -4.485 1.00 97.38 85 GLU A CA 1
ATOM 673 C C . GLU A 1 85 ? -7.606 -3.434 -4.655 1.00 97.38 85 GLU A C 1
ATOM 675 O O . GLU A 1 85 ? -7.221 -3.777 -5.771 1.00 97.38 85 GLU A O 1
ATOM 680 N N . LEU A 1 86 ? -6.894 -3.663 -3.548 1.00 97.25 86 LEU A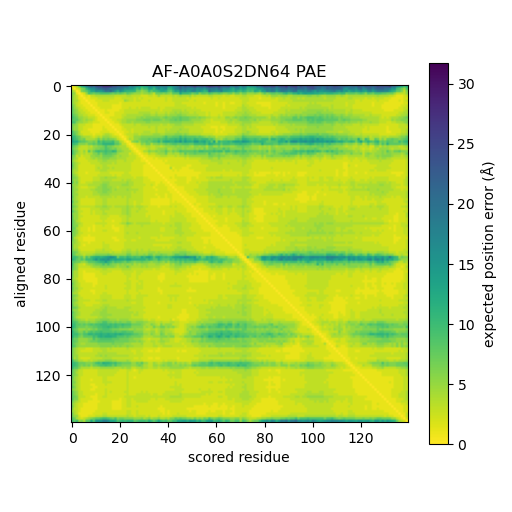 N 1
ATOM 681 C CA . LEU A 1 86 ? -5.614 -4.364 -3.550 1.00 97.25 86 LEU A CA 1
ATOM 682 C C . LEU A 1 86 ? -5.788 -5.834 -3.953 1.00 97.25 86 LEU A C 1
ATOM 684 O O . LEU A 1 86 ? -5.096 -6.321 -4.839 1.00 97.25 86 LEU A O 1
ATOM 688 N N . LEU A 1 87 ? -6.748 -6.543 -3.360 1.00 96.69 87 LEU A N 1
ATOM 689 C CA . LEU A 1 87 ? -6.976 -7.962 -3.650 1.00 96.69 87 LEU A CA 1
ATOM 690 C C . LEU A 1 87 ? -7.599 -8.213 -5.030 1.00 96.69 87 LEU A C 1
ATOM 692 O O . LEU A 1 87 ? -7.423 -9.300 -5.578 1.00 96.69 87 LEU A O 1
ATOM 696 N N . ALA A 1 88 ? -8.321 -7.237 -5.585 1.00 97.06 88 ALA A N 1
ATOM 697 C CA . ALA A 1 88 ? -8.879 -7.302 -6.934 1.00 97.06 88 ALA A CA 1
ATOM 698 C C . ALA A 1 88 ? -7.857 -6.959 -8.032 1.00 97.06 88 ALA A C 1
ATOM 700 O O . ALA A 1 88 ? -8.148 -7.152 -9.215 1.00 97.06 88 ALA A O 1
ATOM 701 N N . PHE A 1 89 ? -6.681 -6.440 -7.668 1.00 97.12 89 PHE A N 1
ATOM 702 C CA . PHE A 1 89 ? -5.643 -6.079 -8.623 1.00 97.12 89 PHE A CA 1
ATOM 703 C C . PHE A 1 89 ? -5.066 -7.323 -9.320 1.00 97.12 89 PHE A C 1
ATOM 705 O O . PHE A 1 89 ? -4.731 -8.323 -8.683 1.00 97.12 89 PHE A O 1
ATOM 712 N N . ASP A 1 90 ? -4.920 -7.260 -10.646 1.00 96.75 90 ASP A N 1
ATOM 713 C CA . ASP A 1 90 ? -4.328 -8.343 -11.435 1.00 96.75 90 ASP A CA 1
ATOM 714 C C . ASP A 1 90 ? -2.795 -8.299 -11.352 1.00 96.75 90 ASP A C 1
ATOM 716 O O . ASP A 1 90 ? -2.125 -7.603 -12.117 1.00 96.75 90 ASP A O 1
ATOM 720 N N . TYR A 1 91 ? -2.232 -9.046 -10.403 1.00 96.06 91 TYR A N 1
ATOM 721 C CA . TYR A 1 91 ? -0.783 -9.115 -10.204 1.00 96.06 91 TYR A CA 1
ATOM 722 C C . TYR A 1 91 ? -0.043 -9.859 -11.325 1.00 96.06 91 TYR A C 1
ATOM 724 O O . TYR A 1 91 ? 1.160 -9.668 -11.492 1.00 96.06 91 TYR A O 1
ATOM 732 N N . ASP A 1 92 ? -0.733 -10.684 -12.111 1.00 96.25 92 ASP A N 1
ATOM 733 C CA . ASP A 1 92 ? -0.132 -11.392 -13.244 1.00 96.25 92 ASP A CA 1
ATOM 734 C C . ASP A 1 92 ? -0.087 -10.515 -14.511 1.00 96.25 92 ASP A C 1
ATOM 736 O O . ASP A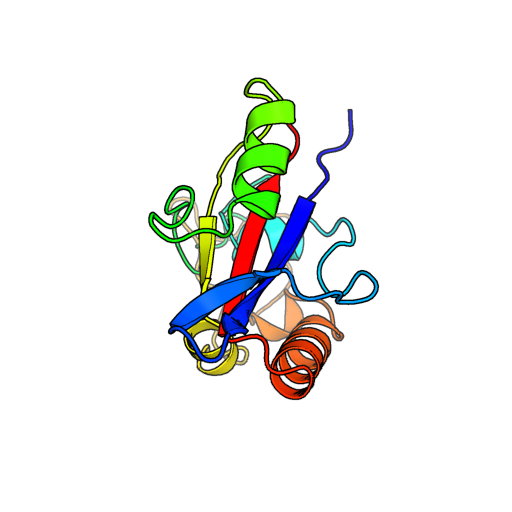 1 92 ? 0.548 -10.878 -15.506 1.00 96.25 92 ASP A O 1
ATOM 740 N N . ALA A 1 93 ? -0.697 -9.324 -14.470 1.00 96.75 93 ALA A N 1
ATOM 741 C CA . ALA A 1 93 ? -0.625 -8.354 -15.549 1.00 96.75 93 ALA A CA 1
ATOM 742 C C . ALA A 1 93 ? 0.808 -7.816 -15.760 1.00 96.75 93 ALA A C 1
ATOM 744 O O . ALA A 1 93 ? 1.579 -7.669 -14.803 1.00 96.75 93 ALA A O 1
ATOM 745 N N . PRO A 1 94 ? 1.167 -7.441 -17.005 1.00 96.94 94 PRO A N 1
ATOM 746 C CA . PRO A 1 94 ? 2.432 -6.773 -17.286 1.00 96.94 94 PRO A CA 1
ATOM 747 C C . PRO A 1 94 ? 2.564 -5.438 -16.549 1.00 96.94 94 PRO A C 1
ATOM 749 O O . PRO A 1 94 ? 1.599 -4.670 -16.467 1.00 96.94 94 PRO A O 1
ATOM 752 N N . LEU A 1 95 ? 3.783 -5.122 -16.103 1.00 96.69 95 LEU A N 1
ATOM 753 C CA . LEU A 1 95 ? 4.096 -3.815 -15.530 1.00 96.69 95 LEU A CA 1
ATOM 754 C C . LEU A 1 95 ? 3.791 -2.695 -16.521 1.00 96.69 95 LEU A C 1
ATOM 756 O O . LEU A 1 95 ? 4.176 -2.738 -17.694 1.00 96.69 95 LEU A O 1
ATOM 760 N N . ARG A 1 96 ? 3.132 -1.654 -16.018 1.00 96.56 96 ARG A N 1
ATOM 761 C CA . ARG A 1 96 ? 2.937 -0.402 -16.745 1.00 96.56 96 ARG A CA 1
ATOM 762 C C . ARG A 1 96 ? 3.978 0.605 -16.304 1.00 96.56 96 ARG A C 1
ATOM 764 O O . ARG A 1 96 ? 4.291 0.693 -15.120 1.00 96.56 96 ARG A O 1
ATOM 771 N N . PHE A 1 97 ? 4.456 1.400 -17.250 1.00 96.25 97 PHE A N 1
ATOM 772 C CA . PHE A 1 97 ? 5.472 2.415 -17.007 1.00 96.25 97 PHE A CA 1
ATOM 773 C C . PHE A 1 97 ? 4.944 3.799 -17.359 1.00 96.25 97 PHE A C 1
ATOM 775 O O . PHE A 1 97 ? 4.083 3.942 -18.232 1.00 96.25 97 PHE A O 1
ATOM 782 N N . ARG A 1 98 ? 5.441 4.809 -16.646 1.00 94.06 98 ARG A N 1
ATOM 783 C CA . ARG A 1 98 ? 5.163 6.217 -16.941 1.00 94.06 98 ARG A CA 1
ATOM 784 C C . ARG A 1 98 ? 5.866 6.622 -18.248 1.00 94.06 98 ARG A C 1
ATOM 786 O O . ARG A 1 98 ? 6.556 5.822 -18.889 1.00 94.06 98 ARG A O 1
ATOM 793 N N . GLU A 1 99 ? 5.685 7.875 -18.661 1.00 93.12 99 GLU A N 1
ATOM 794 C CA . GLU A 1 99 ? 6.447 8.440 -19.779 1.00 93.12 99 GLU A CA 1
ATOM 795 C C . GLU A 1 99 ? 7.959 8.238 -19.560 1.00 93.12 99 GLU A C 1
ATOM 797 O O . GLU A 1 99 ? 8.447 8.271 -18.430 1.00 93.12 99 GLU A O 1
ATOM 802 N N . GLY A 1 100 ? 8.692 7.948 -20.636 1.00 90.56 100 GLY A N 1
ATOM 803 C CA . GLY A 1 100 ? 10.091 7.507 -20.569 1.00 90.56 100 GLY A CA 1
ATOM 804 C C . GLY A 1 100 ? 10.269 5.985 -20.519 1.00 90.56 100 GLY A C 1
ATOM 805 O O . GLY A 1 100 ? 11.365 5.503 -20.780 1.00 90.56 100 GLY A O 1
ATOM 806 N N . GLY A 1 101 ? 9.195 5.219 -20.294 1.00 92.31 101 GLY A N 1
ATOM 807 C CA . GLY A 1 101 ? 9.218 3.759 -20.380 1.00 92.31 101 GLY A CA 1
ATOM 808 C C . GLY A 1 101 ? 9.864 3.085 -19.169 1.00 92.31 101 GLY A C 1
ATOM 809 O O . GLY A 1 101 ? 9.957 3.665 -18.092 1.00 92.31 101 GLY A O 1
ATOM 810 N N . ARG A 1 102 ? 10.258 1.821 -19.329 1.00 93.88 102 ARG A N 1
ATOM 811 C CA . ARG A 1 102 ? 10.834 0.997 -18.258 1.00 93.88 102 ARG A CA 1
ATOM 812 C C . ARG A 1 102 ? 12.143 1.601 -17.742 1.00 93.88 102 ARG A C 1
ATOM 814 O O . ARG A 1 102 ? 13.035 1.866 -18.540 1.00 93.88 102 ARG A O 1
ATOM 821 N N . GLY A 1 103 ? 12.262 1.775 -16.425 1.00 89.69 103 GLY A N 1
ATOM 822 C CA . GLY A 1 103 ? 13.518 2.198 -15.805 1.00 89.69 103 GLY A CA 1
ATOM 823 C C . GLY A 1 103 ? 14.589 1.106 -15.881 1.00 89.69 103 GLY A C 1
ATOM 824 O O . GLY A 1 103 ? 14.275 -0.079 -15.779 1.00 89.69 103 GLY A O 1
ATOM 825 N N . ASP A 1 104 ? 15.857 1.503 -15.998 1.00 88.44 104 ASP A N 1
ATOM 826 C CA . ASP A 1 104 ? 16.996 0.587 -16.200 1.00 88.44 104 ASP A CA 1
ATOM 827 C C . ASP A 1 104 ? 17.158 -0.468 -15.091 1.00 88.44 104 ASP A C 1
ATOM 829 O O . ASP A 1 104 ? 17.725 -1.535 -15.316 1.00 88.44 104 ASP A O 1
ATOM 833 N N . ASN A 1 105 ? 16.636 -0.189 -13.893 1.00 86.62 105 ASN A N 1
ATOM 834 C CA . ASN A 1 105 ? 16.701 -1.084 -12.736 1.00 86.62 105 ASN A CA 1
ATOM 835 C C . ASN A 1 105 ? 15.498 -2.040 -12.622 1.00 86.62 105 ASN 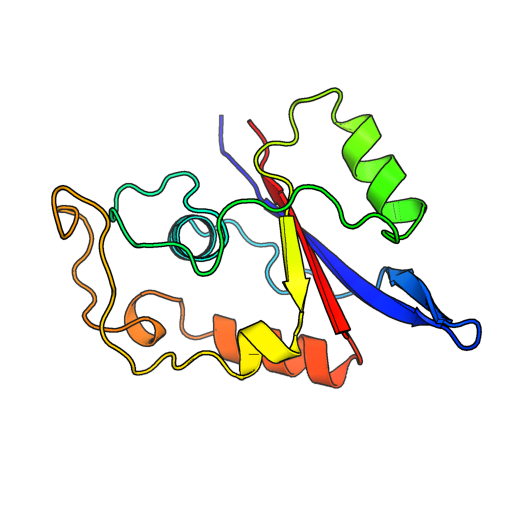A C 1
ATOM 837 O O . ASN A 1 105 ? 15.381 -2.723 -11.610 1.00 86.62 105 ASN A O 1
ATOM 841 N N . CYS A 1 106 ? 14.584 -2.065 -13.599 1.00 90.44 106 CYS A N 1
ATOM 842 C CA . CYS A 1 106 ? 13.397 -2.923 -13.585 1.00 90.44 106 CYS A CA 1
ATOM 843 C C . CYS A 1 106 ? 13.551 -4.087 -14.570 1.00 90.44 106 CYS A C 1
ATOM 845 O O . CYS A 1 106 ? 13.376 -3.928 -15.784 1.00 90.44 106 CYS A O 1
ATOM 847 N N . ALA A 1 107 ? 13.862 -5.272 -14.050 1.00 91.56 107 ALA A N 1
ATOM 848 C CA . ALA A 1 107 ? 14.003 -6.488 -14.853 1.00 91.56 107 ALA A CA 1
ATOM 849 C C . ALA A 1 107 ? 12.680 -7.263 -14.974 1.00 91.56 107 ALA A C 1
ATOM 851 O O . ALA A 1 107 ? 12.482 -8.020 -15.922 1.00 91.56 107 ALA A O 1
ATOM 852 N N . GLU A 1 108 ? 11.755 -7.029 -14.053 1.00 94.19 108 GLU A N 1
ATOM 853 C CA . GLU A 1 108 ? 10.536 -7.799 -13.849 1.00 94.19 108 GLU A CA 1
ATOM 854 C C . GLU A 1 108 ? 9.524 -7.555 -14.975 1.00 94.19 108 GLU A C 1
ATOM 856 O O . GLU A 1 108 ? 9.456 -6.474 -15.571 1.00 94.19 108 GLU A O 1
ATOM 861 N N . ALA A 1 109 ? 8.756 -8.575 -15.341 1.00 91.75 109 ALA A N 1
ATOM 862 C CA . ALA A 1 109 ? 7.766 -8.487 -16.407 1.00 91.75 109 ALA A CA 1
ATOM 863 C C . ALA A 1 109 ? 6.374 -8.145 -15.864 1.00 91.75 109 ALA A C 1
ATOM 865 O O . ALA A 1 109 ? 5.650 -7.375 -16.503 1.00 91.75 109 ALA A O 1
ATOM 866 N N . THR A 1 110 ? 6.015 -8.680 -14.695 1.00 95.88 110 THR A N 1
ATOM 867 C CA . THR A 1 110 ? 4.677 -8.562 -14.090 1.00 95.88 110 THR A CA 1
ATOM 868 C C . THR A 1 110 ? 4.716 -7.915 -12.709 1.00 95.88 110 THR A C 1
ATOM 870 O O . THR A 1 110 ? 5.767 -7.835 -12.072 1.00 95.88 110 THR A O 1
ATOM 873 N N . TYR A 1 111 ? 3.557 -7.471 -12.214 1.00 95.94 111 TYR A N 1
ATOM 874 C CA . TYR A 1 111 ? 3.446 -6.947 -10.849 1.00 95.94 111 TYR A CA 1
ATOM 875 C C . TYR A 1 111 ? 3.761 -8.007 -9.783 1.00 95.94 111 TYR A C 1
ATOM 877 O O . TYR A 1 111 ? 4.300 -7.664 -8.738 1.00 95.94 111 TYR A O 1
ATOM 885 N N . ARG A 1 112 ? 3.471 -9.287 -10.044 1.00 94.38 112 ARG A N 1
ATOM 886 C CA . ARG A 1 112 ? 3.795 -10.409 -9.153 1.00 94.38 112 ARG A CA 1
ATOM 887 C C . ARG A 1 112 ? 5.298 -10.623 -9.018 1.00 94.38 112 ARG A C 1
ATOM 889 O O . ARG A 1 112 ? 5.743 -10.971 -7.937 1.00 94.38 112 ARG A O 1
ATOM 896 N N . GLU A 1 113 ? 6.050 -10.469 -10.104 1.00 93.81 113 GLU A N 1
ATOM 897 C CA . GLU A 1 113 ? 7.515 -10.562 -10.074 1.00 93.81 113 GLU A CA 1
ATOM 898 C C . GLU A 1 113 ? 8.141 -9.317 -9.439 1.00 93.81 113 GLU A C 1
ATOM 900 O O . GLU A 1 113 ? 9.133 -9.421 -8.726 1.00 93.81 113 GLU A O 1
ATOM 905 N N . PHE A 1 114 ? 7.552 -8.148 -9.712 1.00 94.44 114 PHE A N 1
ATOM 906 C CA . PHE A 1 114 ? 8.008 -6.852 -9.213 1.00 94.44 114 PHE A CA 1
ATOM 907 C C . PHE A 1 114 ? 7.770 -6.645 -7.725 1.00 94.44 114 PHE A C 1
ATOM 909 O O . PHE A 1 114 ? 8.497 -5.903 -7.080 1.00 94.44 114 PHE A O 1
ATOM 916 N N . LEU A 1 115 ? 6.720 -7.239 -7.177 1.00 93.00 115 LEU A N 1
ATOM 917 C CA . LEU A 1 115 ? 6.472 -7.241 -5.745 1.00 93.00 115 LEU A CA 1
ATOM 918 C C . LEU A 1 115 ? 7.136 -8.484 -5.154 1.00 93.00 115 LEU A C 1
ATOM 920 O O . LEU A 1 115 ? 7.294 -9.501 -5.821 1.00 93.00 115 LEU A O 1
ATOM 924 N N . ASP A 1 116 ? 7.562 -8.413 -3.899 1.00 84.19 116 ASP A N 1
ATOM 925 C CA . ASP A 1 116 ? 8.105 -9.602 -3.246 1.00 84.19 116 ASP A CA 1
ATOM 926 C C . ASP A 1 116 ? 7.030 -10.694 -3.084 1.00 84.19 116 ASP A C 1
ATOM 928 O O . ASP A 1 116 ? 5.820 -10.444 -3.135 1.00 84.19 116 ASP A O 1
ATOM 932 N N . ALA A 1 117 ? 7.494 -11.928 -2.878 1.00 83.50 117 ALA A N 1
ATOM 933 C CA . ALA A 1 117 ? 6.639 -13.110 -2.796 1.00 83.50 117 ALA A CA 1
ATOM 934 C C . ALA A 1 117 ? 5.603 -13.043 -1.659 1.00 83.50 117 ALA A C 1
ATOM 936 O O . ALA A 1 117 ? 4.575 -13.725 -1.727 1.00 83.50 117 ALA A O 1
ATOM 937 N N . ASP A 1 118 ? 5.856 -12.218 -0.643 1.00 90.12 118 ASP A N 1
ATOM 938 C CA . ASP A 1 118 ? 5.040 -12.144 0.560 1.00 90.12 118 ASP A CA 1
ATOM 939 C C . ASP A 1 118 ? 3.923 -11.106 0.434 1.00 90.12 118 ASP A C 1
ATOM 941 O O . ASP A 1 118 ? 2.905 -11.244 1.101 1.00 90.12 118 ASP A O 1
ATOM 945 N N . PHE A 1 119 ? 4.019 -10.126 -0.471 1.00 93.38 119 PHE A N 1
ATOM 946 C CA . PHE A 1 119 ? 3.066 -9.012 -0.554 1.00 93.38 119 PHE A CA 1
ATOM 947 C C . PHE A 1 119 ? 1.593 -9.450 -0.625 1.00 93.38 119 PHE A C 1
ATOM 949 O O . PHE A 1 119 ? 0.762 -9.006 0.167 1.00 93.38 119 PHE A O 1
ATOM 956 N N . VAL A 1 120 ? 1.248 -10.359 -1.544 1.00 93.44 120 VAL A N 1
ATOM 957 C CA . VAL A 1 120 ? -0.138 -10.851 -1.683 1.00 93.44 120 VAL A CA 1
ATOM 958 C C . VAL A 1 120 ? -0.551 -11.712 -0.485 1.00 93.44 120 VAL A C 1
ATOM 960 O O . VAL A 1 120 ? -1.723 -11.719 -0.104 1.00 93.44 120 VAL A O 1
ATOM 963 N N . SER A 1 121 ? 0.392 -12.435 0.119 1.00 94.00 121 SER A N 1
ATOM 964 C CA . SER A 1 121 ? 0.145 -13.231 1.324 1.00 94.00 121 SER A CA 1
ATOM 965 C C . SER A 1 121 ? -0.152 -12.323 2.519 1.00 94.00 121 SER A C 1
ATOM 967 O O . SER A 1 121 ? -1.175 -12.508 3.172 1.00 94.00 121 SER A O 1
ATOM 969 N N . GLU A 1 122 ? 0.640 -11.268 2.720 1.00 94.94 122 GLU A N 1
ATOM 970 C CA . GLU A 1 122 ? 0.434 -10.254 3.758 1.00 94.94 122 GLU A CA 1
ATOM 971 C C . GLU A 1 122 ? -0.918 -9.534 3.584 1.00 94.94 122 GLU A C 1
ATOM 973 O O . GLU A 1 122 ? -1.637 -9.327 4.561 1.00 94.94 122 GLU A O 1
ATOM 978 N N . LEU A 1 123 ? -1.341 -9.228 2.348 1.00 95.44 123 LEU A N 1
ATOM 979 C CA . LEU A 1 123 ? -2.684 -8.684 2.079 1.00 95.44 123 LEU A CA 1
ATOM 980 C C . LEU A 1 123 ? -3.808 -9.642 2.498 1.00 95.44 123 LEU A C 1
ATOM 982 O O . LEU A 1 123 ? -4.823 -9.215 3.053 1.00 95.44 123 LEU A O 1
ATOM 986 N N . ARG A 1 124 ? -3.641 -10.945 2.252 1.00 95.00 124 ARG A N 1
ATOM 987 C CA . ARG A 1 124 ? -4.614 -11.964 2.675 1.00 95.00 124 ARG A CA 1
ATOM 988 C C . ARG A 1 124 ? -4.633 -12.140 4.188 1.00 95.00 124 ARG A C 1
ATOM 990 O O . ARG A 1 124 ? -5.700 -12.373 4.750 1.00 95.00 124 ARG A O 1
ATOM 997 N N . GLU A 1 125 ? -3.492 -11.999 4.851 1.00 95.56 125 GLU A N 1
ATOM 998 C CA . GLU A 1 125 ? -3.420 -11.999 6.312 1.00 95.56 125 GLU A CA 1
ATOM 999 C C . GLU A 1 125 ? -4.145 -10.788 6.904 1.00 95.56 125 GLU A C 1
ATOM 1001 O O . GLU A 1 125 ? -4.969 -10.951 7.804 1.00 95.56 125 GLU A O 1
ATOM 1006 N N . LEU A 1 126 ? -3.949 -9.592 6.341 1.00 95.75 126 LEU A N 1
ATOM 1007 C CA . LEU A 1 126 ? -4.718 -8.405 6.723 1.00 95.75 126 LEU A CA 1
ATOM 1008 C C . LEU A 1 126 ? -6.225 -8.618 6.541 1.00 95.75 126 LEU A C 1
ATOM 1010 O O . LEU A 1 126 ? -7.002 -8.315 7.448 1.00 95.75 126 LEU A O 1
ATOM 1014 N N . GLN A 1 127 ? -6.643 -9.196 5.412 1.00 95.50 127 GLN A N 1
ATOM 1015 C CA . GLN A 1 127 ? -8.045 -9.548 5.185 1.00 95.50 127 GLN A CA 1
ATOM 1016 C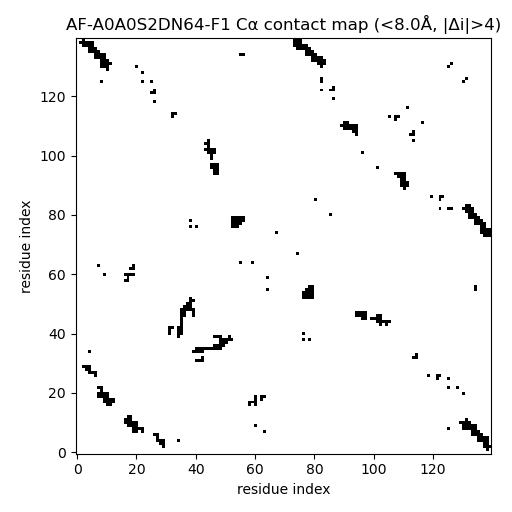 C . GLN A 1 127 ? -8.561 -10.540 6.238 1.00 95.50 127 GLN A C 1
ATOM 1018 O O . GLN A 1 127 ? -9.661 -10.361 6.761 1.00 95.50 127 GLN A O 1
ATOM 1023 N N . ALA A 1 128 ? -7.776 -11.562 6.590 1.00 95.38 128 ALA A N 1
ATOM 1024 C CA . ALA A 1 128 ? -8.143 -12.547 7.608 1.00 95.38 128 ALA A CA 1
ATOM 1025 C C . ALA A 1 128 ? -8.266 -11.933 9.016 1.00 95.38 128 ALA A C 1
ATOM 1027 O O . ALA A 1 128 ? -9.090 -12.381 9.813 1.00 95.38 128 ALA A O 1
ATOM 1028 N N . LEU A 1 129 ? -7.500 -10.877 9.308 1.00 95.12 129 LEU A N 1
ATOM 1029 C CA . LEU A 1 129 ? -7.623 -10.071 10.530 1.00 95.12 129 LEU A CA 1
ATOM 1030 C C . LEU A 1 129 ? -8.829 -9.109 10.508 1.00 95.12 129 LEU A C 1
ATOM 1032 O O . LEU A 1 129 ? -9.143 -8.475 11.522 1.00 95.12 129 LEU A O 1
ATOM 1036 N N . GLY A 1 130 ? -9.523 -9.017 9.371 1.00 95.62 130 GLY A N 1
ATOM 1037 C CA . GLY A 1 130 ? -10.685 -8.160 9.166 1.00 95.62 130 GLY A CA 1
ATOM 1038 C C . GLY A 1 130 ? -10.334 -6.725 8.783 1.00 95.62 130 GLY A C 1
ATOM 1039 O O . GLY A 1 130 ? -11.153 -5.840 9.011 1.00 95.62 130 GLY A O 1
ATOM 1040 N N . ALA A 1 131 ? -9.134 -6.475 8.252 1.00 96.88 131 ALA A N 1
ATOM 1041 C CA . ALA A 1 131 ? -8.784 -5.169 7.711 1.00 96.88 131 ALA A CA 1
ATOM 1042 C C . ALA A 1 131 ? -9.618 -4.849 6.467 1.00 96.88 131 ALA A C 1
ATOM 1044 O O . ALA A 1 131 ? -9.789 -5.680 5.576 1.00 96.88 131 ALA A O 1
ATOM 1045 N N . GLU A 1 132 ? -10.094 -3.611 6.393 1.00 97.25 132 GLU A N 1
ATOM 1046 C CA . GLU A 1 132 ? -10.883 -3.103 5.270 1.00 97.25 132 GLU A CA 1
ATOM 1047 C C . GLU A 1 132 ? -10.072 -2.162 4.379 1.00 97.25 132 GLU A C 1
ATOM 1049 O O . GLU A 1 132 ? -10.326 -2.071 3.177 1.00 97.25 132 GLU A O 1
ATOM 1054 N N . ARG A 1 133 ? -9.071 -1.482 4.946 1.00 97.38 133 ARG A N 1
ATOM 1055 C CA . ARG A 1 133 ? -8.136 -0.627 4.211 1.00 97.38 133 ARG A CA 1
ATOM 1056 C C . ARG A 1 133 ? -6.780 -0.551 4.896 1.00 97.38 133 ARG A C 1
ATOM 1058 O O . ARG A 1 133 ? -6.667 -0.827 6.090 1.00 97.38 133 ARG A O 1
ATOM 1065 N N . ILE A 1 134 ? -5.786 -0.120 4.132 1.00 96.88 134 ILE A N 1
ATOM 1066 C CA . ILE A 1 134 ? -4.516 0.387 4.642 1.00 96.88 134 ILE A CA 1
ATOM 1067 C C . ILE A 1 134 ? -4.474 1.908 4.490 1.00 96.88 134 ILE A C 1
ATOM 1069 O O . ILE A 1 134 ? -4.959 2.454 3.498 1.00 96.88 134 ILE A O 1
ATOM 1073 N N . VAL A 1 135 ? -3.879 2.581 5.464 1.00 97.00 135 VAL A N 1
ATOM 1074 C CA . VAL A 1 135 ? -3.537 4.005 5.450 1.00 97.00 135 VAL A CA 1
ATOM 1075 C C . VAL A 1 135 ? -2.033 4.091 5.630 1.00 97.00 135 VAL A C 1
ATOM 1077 O O . VAL A 1 135 ? -1.492 3.441 6.524 1.00 97.00 135 VAL A O 1
ATOM 1080 N N . PHE A 1 136 ? -1.353 4.835 4.766 1.00 95.25 136 PHE A N 1
ATOM 1081 C CA . PHE A 1 136 ? 0.102 4.870 4.777 1.00 95.25 136 PHE A CA 1
ATOM 1082 C C . PHE A 1 136 ? 0.673 6.208 4.321 1.00 95.25 136 PHE A C 1
ATOM 1084 O O . PHE A 1 136 ? 0.015 6.986 3.624 1.00 95.25 136 PHE A O 1
ATOM 1091 N N . TRP A 1 137 ? 1.918 6.450 4.708 1.00 94.62 137 TRP A N 1
ATOM 1092 C CA . TRP A 1 137 ? 2.762 7.551 4.254 1.00 94.62 137 TRP A CA 1
ATOM 1093 C C . TRP A 1 137 ? 4.234 7.143 4.357 1.00 94.62 137 TRP A C 1
ATOM 1095 O O . TRP A 1 137 ? 4.555 6.036 4.790 1.00 94.62 137 TRP A O 1
ATOM 1105 N N . PHE A 1 138 ? 5.125 8.017 3.901 1.00 91.50 138 PHE A N 1
ATOM 1106 C CA . PHE A 1 138 ? 6.562 7.765 3.892 1.00 91.50 138 PHE A CA 1
ATOM 1107 C C . PHE A 1 138 ? 7.307 8.866 4.632 1.00 91.50 138 PHE A C 1
ATOM 1109 O O . PHE A 1 138 ? 6.900 10.024 4.552 1.00 91.50 138 PHE A O 1
ATOM 1116 N N . ASP A 1 139 ? 8.424 8.509 5.257 1.00 85.88 139 ASP A N 1
ATOM 1117 C CA . ASP A 1 139 ? 9.327 9.476 5.883 1.00 85.88 139 ASP A CA 1
ATOM 1118 C C . ASP A 1 139 ? 10.205 10.160 4.817 1.00 85.88 139 ASP A C 1
ATOM 1120 O O . ASP A 1 139 ? 10.809 9.485 3.965 1.00 85.88 139 ASP A O 1
ATOM 1124 N N . GLY A 1 140 ? 10.256 11.496 4.858 1.00 68.12 140 GLY A N 1
ATOM 1125 C CA . GLY A 1 140 ? 10.998 12.380 3.940 1.00 68.12 140 GLY A CA 1
ATOM 1126 C C . GLY A 1 140 ? 12.521 12.247 3.945 1.00 68.12 140 GLY A C 1
ATOM 1127 O O . GLY A 1 140 ? 13.137 12.160 5.029 1.00 68.12 140 GLY A O 1
#